Protein AF-0000000077171909 (afdb_homodimer)

Nearest PDB structures (foldseek):
  6xrw-assembly2_C  TM=8.374E-01  e=4.610E-06  Pseudomonas aeruginosa
  8c24-assembly1_B  TM=8.638E-01  e=3.969E-05  Mycobacterium tuberculosis H37Rv
  7ycu-assembly1_C-2  TM=8.849E-01  e=5.152E-05  Pseudoalteromonas rubra
  3kxe-assembly1_B  TM=8.940E-01  e=5.870E-05  Caulobacter vibrioides NA1000
  3bpq-assembly1_B  TM=6.513E-01  e=7.826E-03  Methanocaldococcus jannaschii DSM 2661

Organism: Gloeobacter violaceus (strain ATCC 29082 / PCC 7421) (NCBI:txid251221)

Sequence (182 aa):
MQVTWTSKSLEDLARLHAFLRPVNSQAAAAVVRNLTAGAKRLERFPQLGTALPEFAPRDVRRLIIVDYEMRYELKDDAVFILRLWHAREDRMQVTWTSKSLEDLARLHAFLRPVNSQAAAAVVRNLTAGAKRLERFPQLGTALPEFAPRDVRRLIIVDYEMRYELKDDAVFILRLWHAREDR

pLDDT: mean 95.35, std 7.28, range [44.03, 98.81]

Foldseek 3Di:
DAEAEDPAAVVQLVVQLVVCCVPDVVVSVVSNVQVVVVSVVCLVVVPQFAFDCVPPPWRWGWDDGPQKIWIWTDDPNYIYTDHMDGNVVVD/DAEAEDPAAVVQLVVQLVVCCVPDVVVSVVSNVQVVVVSVVCLVVVPQFAFDCVPPPWRWGWDDGPQKIWIWTDDPNYIYTDHMDGNVVVD

InterPro domains:
  IPR007712 Toxin-antitoxin system, RelE/ParE toxin family [PF05016] (3-90)
  IPR035093 Toxin-antitoxin system, RelE/ParE toxin domain superfamily [G3DSA:3.30.2310.20] (1-91)
  IPR051803 Type II TA system RelE-like toxin [PTHR33755] (1-90)

Radius of gyration: 16.41 Å; Cα contacts (8 Å, |Δi|>4): 340; chains: 2; bounding box: 39×43×32 Å

Secondary structure (DSSP, 8-state):
-EEEE-HHHHHHHHHHHHHHTTT-HHHHHHHHHHHHHHHHHHHH-TT-SEE-GGGTTSEEEEEEETTEEEEEEEETTEEEEEEEEETTTT-/-EEEE-HHHHHHHHHHHHHHTTT-HHHHHHHHHHHHHHHHHHHH-TT-SEE-GGGTTSEEEEEEETTEEEEEEEETTEEEEEEEEETTTT-

Solvent-accessible surface area (backbone atoms only — not comparable to full-atom values): 9570 Å² total; per-residue (Å²): 81,54,56,38,78,35,66,59,20,51,45,30,50,18,50,57,26,38,67,34,35,86,82,34,55,67,59,18,53,48,50,49,48,53,54,47,51,54,52,55,48,34,31,80,41,73,74,75,35,50,75,42,75,90,46,58,91,49,52,31,26,41,35,80,54,94,66,27,38,37,35,31,33,60,52,96,80,26,38,34,38,52,39,49,45,51,59,72,67,88,102,81,53,56,38,77,36,65,59,20,51,46,29,51,19,49,57,25,38,68,35,35,86,82,35,55,68,59,17,52,46,50,48,47,52,53,46,51,54,53,56,48,33,31,78,40,71,75,73,36,48,76,41,72,90,47,59,92,48,52,31,27,42,36,80,55,93,64,26,39,36,34,30,32,60,52,96,80,25,37,35,38,51,39,50,46,52,57,72,68,86,99

Structure (mmCIF, N/CA/C/O backbone):
data_AF-0000000077171909-model_v1
#
loop_
_entity.id
_entity.type
_entity.pdbx_description
1 polymer 'Gsl1824 protein'
#
loop_
_atom_site.group_PDB
_atom_site.id
_atom_site.type_symbol
_atom_site.label_atom_id
_atom_site.label_alt_id
_atom_site.label_comp_id
_atom_site.label_asym_id
_atom_site.label_entity_id
_atom_site.label_seq_id
_atom_site.pdbx_PDB_ins_code
_atom_site.Cartn_x
_atom_site.Cartn_y
_atom_site.Cartn_z
_atom_site.occupancy
_atom_site.B_iso_or_equiv
_atom_site.auth_seq_id
_atom_site.auth_comp_id
_atom_site.auth_asym_id
_atom_site.auth_atom_id
_atom_site.pdbx_PDB_model_num
ATOM 1 N N . MET A 1 1 ? 14.617 8.109 -4.359 1 83.31 1 MET A N 1
ATOM 2 C CA . MET A 1 1 ? 14.477 7.707 -2.963 1 83.31 1 MET A CA 1
ATOM 3 C C . MET A 1 1 ? 13.445 6.594 -2.82 1 83.31 1 MET A C 1
ATOM 5 O O . MET A 1 1 ? 12.492 6.516 -3.604 1 83.31 1 MET A O 1
ATOM 9 N N . GLN A 1 2 ? 13.672 5.703 -1.865 1 88.12 2 GLN A N 1
ATOM 10 C CA . GLN A 1 2 ? 12.75 4.59 -1.643 1 88.12 2 GLN A CA 1
ATOM 11 C C . GLN A 1 2 ? 11.508 5.047 -0.887 1 88.12 2 GLN A C 1
ATOM 13 O O . GLN A 1 2 ? 11.602 5.828 0.065 1 88.12 2 GLN A O 1
ATOM 18 N N . VAL A 1 3 ? 10.422 4.609 -1.387 1 94.12 3 VAL A N 1
ATOM 19 C CA . VAL A 1 3 ? 9.172 4.914 -0.708 1 94.12 3 VAL A CA 1
ATOM 20 C C . VAL A 1 3 ? 8.664 3.672 0.022 1 94.12 3 VAL A C 1
ATOM 22 O O . VAL A 1 3 ? 8.562 2.594 -0.569 1 94.12 3 VAL A O 1
ATOM 25 N N . THR A 1 4 ? 8.469 3.881 1.312 1 94.12 4 THR A N 1
ATOM 26 C CA . THR A 1 4 ? 7.926 2.816 2.148 1 94.12 4 THR A CA 1
ATOM 27 C C . THR A 1 4 ? 6.539 3.191 2.668 1 94.12 4 THR A C 1
ATOM 29 O O . THR A 1 4 ? 6.34 4.297 3.176 1 94.12 4 THR A O 1
ATOM 32 N N . TR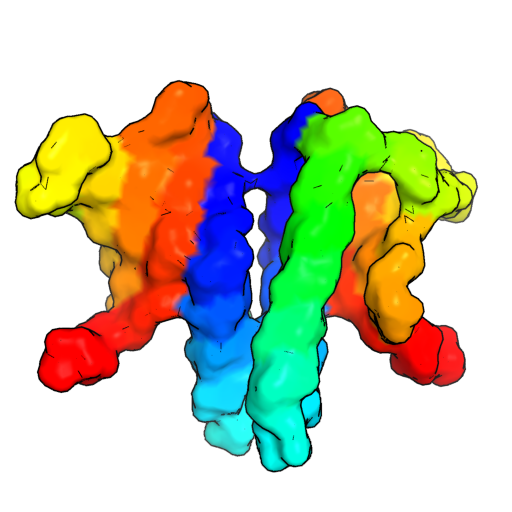P A 1 5 ? 5.594 2.262 2.43 1 96.62 5 TRP A N 1
ATOM 33 C CA . TRP A 1 5 ? 4.262 2.408 3.012 1 96.62 5 TRP A CA 1
ATOM 34 C C . TRP A 1 5 ? 4.203 1.773 4.398 1 96.62 5 TRP A C 1
ATOM 36 O O . TRP A 1 5 ? 4.555 0.604 4.566 1 96.62 5 TRP A O 1
ATOM 46 N N . THR A 1 6 ? 3.801 2.531 5.426 1 96.38 6 THR A N 1
ATOM 47 C CA . THR A 1 6 ? 3.604 1.949 6.746 1 96.38 6 THR A CA 1
ATOM 48 C C . THR A 1 6 ? 2.301 1.156 6.801 1 96.38 6 THR A C 1
ATOM 50 O O . THR A 1 6 ? 1.418 1.347 5.961 1 96.38 6 THR A O 1
ATOM 53 N N . SER A 1 7 ? 2.176 0.242 7.805 1 95.06 7 SER A N 1
ATOM 54 C CA . SER A 1 7 ? 0.948 -0.524 7.988 1 95.06 7 SER A CA 1
ATOM 55 C C . SER A 1 7 ? -0.258 0.395 8.156 1 95.06 7 SER A C 1
ATOM 57 O O . SER A 1 7 ? -1.325 0.135 7.598 1 95.06 7 SER A O 1
ATOM 59 N N . LYS A 1 8 ? -0.06 1.528 8.836 1 97.06 8 LYS A N 1
ATOM 60 C CA . LYS A 1 8 ? -1.151 2.467 9.086 1 97.06 8 LYS A CA 1
ATOM 61 C C . LYS A 1 8 ? -1.576 3.168 7.797 1 97.06 8 LYS A C 1
ATOM 63 O O . LYS A 1 8 ? -2.766 3.412 7.582 1 97.06 8 LYS A O 1
ATOM 68 N N . SER A 1 9 ? -0.609 3.486 6.965 1 98.31 9 SER A N 1
ATOM 69 C CA . SER A 1 9 ? -0.957 4.156 5.715 1 98.31 9 SER A CA 1
ATOM 70 C C . SER A 1 9 ? -1.688 3.213 4.766 1 98.31 9 SER A C 1
ATOM 72 O O . SER A 1 9 ? -2.566 3.639 4.012 1 98.31 9 SER A O 1
ATOM 74 N N . LEU A 1 10 ? -1.278 1.944 4.816 1 98.06 10 LEU A N 1
ATOM 75 C CA . LEU A 1 10 ? -1.961 0.967 3.977 1 98.06 10 LEU A CA 1
ATOM 76 C C . LEU A 1 10 ? -3.375 0.706 4.484 1 98.06 10 LEU A C 1
ATOM 78 O O . LEU A 1 10 ? -4.305 0.533 3.693 1 98.06 10 LEU A O 1
ATOM 82 N N . GLU A 1 11 ? -3.545 0.73 5.781 1 97.19 11 GLU A N 1
ATOM 83 C CA . GLU A 1 11 ? -4.887 0.65 6.348 1 97.19 11 GLU A CA 1
ATOM 84 C C . GLU A 1 11 ? -5.727 1.86 5.953 1 97.19 11 GLU A C 1
ATOM 86 O O . GLU A 1 11 ? -6.906 1.723 5.625 1 97.19 11 GLU A O 1
ATOM 91 N N . ASP A 1 12 ? -5.121 2.992 6 1 97.88 12 ASP A N 1
ATOM 92 C CA . ASP A 1 12 ? -5.816 4.211 5.598 1 97.88 12 ASP A CA 1
ATOM 93 C C . ASP A 1 12 ? -6.242 4.141 4.133 1 97.88 12 ASP A C 1
ATOM 95 O O . ASP A 1 12 ? -7.371 4.504 3.789 1 97.88 12 ASP A O 1
ATOM 99 N N . LEU A 1 13 ? -5.316 3.742 3.271 1 98.19 13 LEU A N 1
ATOM 100 C CA . LEU A 1 13 ? -5.602 3.617 1.846 1 98.19 13 LEU A CA 1
ATOM 101 C C . LEU A 1 13 ? -6.793 2.691 1.61 1 98.19 13 LEU A C 1
ATOM 103 O O . LEU A 1 13 ? -7.699 3.023 0.845 1 98.19 13 LEU A O 1
ATOM 107 N N . ALA A 1 14 ? -6.758 1.581 2.293 1 97.69 14 ALA A N 1
ATOM 108 C CA . ALA A 1 14 ? -7.836 0.604 2.17 1 97.69 14 ALA A CA 1
ATOM 109 C C . ALA A 1 14 ? -9.164 1.187 2.652 1 97.69 14 ALA A C 1
ATOM 111 O O . ALA A 1 14 ? -10.203 0.979 2.025 1 97.69 14 ALA A O 1
ATOM 112 N N . ARG A 1 15 ? -9.117 1.871 3.74 1 95.94 15 ARG A N 1
ATOM 113 C CA . ARG A 1 15 ? -10.312 2.482 4.305 1 95.94 15 ARG A CA 1
ATOM 114 C C . ARG A 1 15 ? -10.898 3.523 3.354 1 95.94 15 ARG A C 1
ATOM 116 O O . ARG A 1 15 ? -12.109 3.586 3.166 1 95.94 15 ARG A O 1
ATOM 123 N N . LEU A 1 16 ? -10.086 4.363 2.809 1 96.69 16 LEU A N 1
ATOM 124 C CA . LEU A 1 16 ? -10.539 5.395 1.878 1 96.69 16 LEU A CA 1
ATOM 125 C C . LEU A 1 16 ? -11.203 4.77 0.657 1 96.69 16 LEU A C 1
ATOM 127 O O . LEU A 1 16 ? -12.258 5.227 0.217 1 96.69 16 LEU A O 1
ATOM 131 N N . HIS A 1 17 ? -10.594 3.754 0.122 1 97.31 17 HIS A N 1
ATOM 132 C CA . HIS A 1 17 ? -11.18 3.004 -0.984 1 97.31 17 HIS A CA 1
ATOM 133 C C . HIS A 1 17 ? -12.531 2.414 -0.597 1 97.31 17 HIS A C 1
ATOM 135 O O . HIS A 1 17 ? -13.508 2.564 -1.329 1 97.31 17 HIS A O 1
ATOM 141 N N . ALA A 1 18 ? -12.625 1.766 0.569 1 95.56 18 ALA A N 1
ATOM 142 C CA . ALA A 1 18 ? -13.82 1.062 1.024 1 95.56 18 ALA A CA 1
ATOM 143 C C . ALA A 1 18 ? -14.984 2.029 1.212 1 95.56 18 ALA A C 1
ATOM 145 O O . ALA A 1 18 ? -16.141 1.664 0.995 1 95.56 18 ALA A O 1
ATOM 146 N N . PHE A 1 19 ? -14.688 3.188 1.647 1 93.88 19 PHE A N 1
ATOM 147 C CA . PHE A 1 19 ? -15.711 4.199 1.872 1 93.88 19 PHE A CA 1
ATOM 148 C C . PHE A 1 19 ? -16.391 4.578 0.563 1 93.88 19 PHE A C 1
ATOM 150 O O . PHE A 1 19 ? -17.609 4.723 0.512 1 93.88 19 PHE A O 1
ATOM 157 N N . LEU A 1 20 ? -15.617 4.676 -0.481 1 94.44 20 LEU A N 1
ATOM 158 C CA . LEU A 1 20 ? -16.109 5.195 -1.753 1 94.44 20 LEU A CA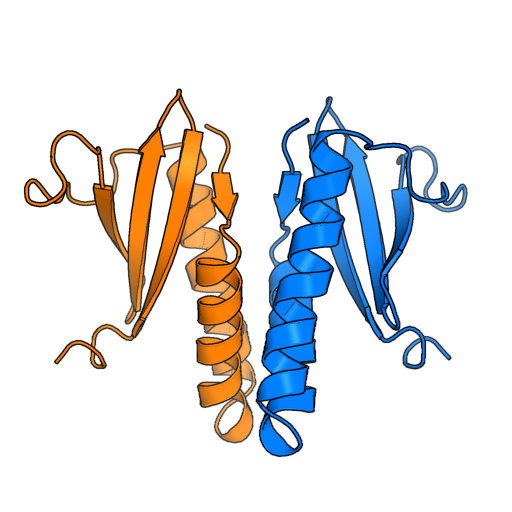 1
ATOM 159 C C . LEU A 1 20 ? -16.688 4.07 -2.609 1 94.44 20 LEU A C 1
ATOM 161 O O . LEU A 1 20 ? -17.594 4.301 -3.406 1 94.44 20 LEU A O 1
ATOM 165 N N . ARG A 1 21 ? -16.25 2.908 -2.443 1 94.12 21 ARG A N 1
ATOM 166 C CA . ARG A 1 21 ? -16.516 1.784 -3.338 1 94.12 21 ARG A CA 1
ATOM 167 C C . ARG A 1 21 ? -18.016 1.509 -3.443 1 94.12 21 ARG A C 1
ATOM 169 O O . ARG A 1 21 ? -18.547 1.35 -4.543 1 94.12 21 ARG A O 1
ATOM 176 N N . PRO A 1 22 ? -18.766 1.525 -2.277 1 91.62 22 PRO A N 1
ATOM 177 C CA . PRO A 1 22 ? -20.188 1.197 -2.359 1 91.62 22 PRO A CA 1
ATOM 178 C C . PRO A 1 22 ? -20.984 2.219 -3.168 1 91.62 22 PRO A C 1
ATOM 180 O O . PRO A 1 22 ? -22.047 1.894 -3.711 1 91.62 22 PRO A O 1
ATOM 183 N N . VAL A 1 23 ? -20.484 3.424 -3.354 1 93.5 23 VAL A N 1
ATOM 184 C CA . VAL A 1 23 ? -21.219 4.5 -4.008 1 93.5 23 VAL A CA 1
ATOM 185 C C . VAL A 1 23 ? -20.703 4.699 -5.43 1 93.5 23 VAL A C 1
ATOM 187 O O . VAL A 1 23 ? -21.469 4.973 -6.352 1 93.5 23 VAL A O 1
ATOM 190 N N . ASN A 1 24 ? -19.344 4.477 -5.625 1 96.31 24 ASN A N 1
ATOM 191 C CA . ASN A 1 24 ? -18.688 4.727 -6.902 1 96.31 24 ASN A CA 1
ATOM 192 C C . ASN A 1 24 ? -17.391 3.947 -7.027 1 96.31 24 ASN A C 1
ATOM 194 O O . ASN A 1 24 ? -16.328 4.426 -6.613 1 96.31 24 ASN A O 1
ATOM 198 N N . SER A 1 25 ? -17.453 2.84 -7.723 1 94.75 25 SER A N 1
ATOM 199 C CA . SER A 1 25 ? -16.297 1.941 -7.824 1 94.75 25 SER A CA 1
ATOM 200 C C . SER A 1 25 ? -15.172 2.578 -8.625 1 94.75 25 SER A C 1
ATOM 202 O O . SER A 1 25 ? -13.992 2.363 -8.32 1 94.75 25 SER A O 1
ATOM 204 N N . GLN A 1 26 ? -15.523 3.361 -9.609 1 96.38 26 GLN A N 1
ATOM 205 C CA . GLN A 1 26 ? -14.516 4.031 -10.422 1 96.38 26 GLN A CA 1
ATOM 206 C C . GLN A 1 26 ? -13.766 5.078 -9.609 1 96.38 26 GLN A C 1
ATOM 208 O O . GLN A 1 26 ? -12.539 5.199 -9.727 1 96.38 26 GLN A O 1
ATOM 213 N N . ALA A 1 27 ? -14.516 5.812 -8.836 1 95.94 27 ALA A N 1
ATOM 214 C CA . ALA A 1 27 ? -13.906 6.816 -7.973 1 95.94 27 ALA A CA 1
ATOM 215 C C . ALA A 1 27 ? -13.008 6.164 -6.922 1 95.94 27 ALA A C 1
ATOM 217 O O . ALA A 1 27 ? -11.953 6.699 -6.586 1 95.94 27 ALA A O 1
ATOM 218 N N . ALA A 1 28 ? -13.453 4.996 -6.445 1 96.62 28 ALA A N 1
ATOM 219 C CA . ALA A 1 28 ? -12.664 4.258 -5.461 1 96.62 28 ALA A CA 1
ATOM 220 C C . ALA A 1 28 ? -11.32 3.822 -6.047 1 96.62 28 ALA A C 1
ATOM 222 O O . ALA A 1 28 ? -10.281 3.971 -5.406 1 96.62 28 ALA A O 1
ATOM 223 N N . ALA A 1 29 ? -11.344 3.33 -7.246 1 96.19 29 ALA A N 1
ATOM 224 C CA . ALA A 1 29 ? -10.117 2.939 -7.93 1 96.19 29 ALA A CA 1
ATOM 225 C C . ALA A 1 29 ? -9.219 4.148 -8.188 1 96.19 29 ALA A C 1
ATOM 227 O O . ALA A 1 29 ? -8 4.07 -8.039 1 96.19 29 ALA A O 1
ATOM 228 N N . ALA A 1 30 ? -9.805 5.262 -8.523 1 96.94 30 ALA A N 1
ATOM 229 C CA . ALA A 1 30 ? -9.062 6.484 -8.82 1 96.94 30 ALA A CA 1
ATOM 230 C C . ALA A 1 30 ? -8.344 7.004 -7.578 1 96.94 30 ALA A C 1
ATOM 232 O O . ALA A 1 30 ? -7.242 7.555 -7.676 1 96.94 30 ALA A O 1
ATOM 233 N N . VAL A 1 31 ? -8.93 6.824 -6.438 1 96.94 31 VAL A N 1
ATOM 234 C CA . VAL A 1 31 ? -8.297 7.266 -5.195 1 96.94 31 VAL A CA 1
ATOM 235 C C . VAL A 1 31 ? -6.988 6.516 -4.98 1 96.94 31 VAL A C 1
ATOM 237 O O . VAL A 1 31 ? -5.957 7.125 -4.691 1 96.94 31 VAL A O 1
ATOM 240 N N . VAL A 1 32 ? -7.012 5.215 -5.152 1 97.94 32 VAL A N 1
ATOM 241 C CA . VAL A 1 32 ? -5.805 4.414 -4.977 1 97.94 32 VAL A CA 1
ATOM 242 C C . VAL A 1 32 ? -4.75 4.84 -5.996 1 97.94 32 VAL A C 1
ATOM 244 O O . VAL A 1 32 ? -3.588 5.051 -5.641 1 97.94 32 VAL A O 1
ATOM 247 N N . ARG A 1 33 ? -5.152 5.023 -7.172 1 97.44 33 ARG A N 1
ATOM 248 C CA . ARG A 1 33 ? -4.23 5.406 -8.234 1 97.44 33 ARG A CA 1
ATOM 249 C C . ARG A 1 33 ? -3.619 6.777 -7.961 1 97.44 33 ARG A C 1
ATOM 251 O O . ARG A 1 33 ? -2.412 6.969 -8.133 1 97.44 33 ARG A O 1
ATOM 258 N N . ASN A 1 34 ? -4.434 7.727 -7.602 1 97.75 34 ASN A N 1
ATOM 259 C CA . ASN A 1 34 ? -3.967 9.078 -7.332 1 97.75 34 ASN A CA 1
ATOM 260 C C . ASN A 1 34 ? -2.994 9.117 -6.16 1 97.75 34 ASN A C 1
ATOM 262 O O . ASN A 1 34 ? -1.935 9.742 -6.242 1 97.75 34 ASN A O 1
ATOM 266 N N . LEU A 1 35 ? -3.373 8.453 -5.113 1 98.06 35 LEU A N 1
ATOM 267 C CA . LEU A 1 35 ? -2.531 8.453 -3.92 1 98.06 35 LEU A CA 1
ATOM 268 C C . LEU A 1 35 ? -1.22 7.719 -4.184 1 98.06 35 LEU A C 1
ATOM 270 O O . LEU A 1 35 ? -0.16 8.156 -3.723 1 98.06 35 LEU A O 1
ATOM 274 N N . THR A 1 36 ? -1.282 6.633 -4.93 1 97.56 36 THR A N 1
ATOM 275 C CA . THR A 1 36 ? -0.078 5.883 -5.277 1 97.56 36 THR A CA 1
ATOM 276 C C . THR A 1 36 ? 0.815 6.699 -6.207 1 97.56 36 THR A C 1
ATOM 278 O O . THR A 1 36 ? 2.041 6.672 -6.082 1 97.56 36 THR A O 1
ATOM 281 N N . ALA A 1 37 ? 0.241 7.43 -7.145 1 97.19 37 ALA A N 1
ATOM 282 C CA . ALA A 1 37 ? 1.005 8.312 -8.016 1 97.19 37 ALA A CA 1
ATOM 283 C C . ALA A 1 37 ? 1.673 9.43 -7.219 1 97.19 37 ALA A C 1
ATOM 285 O O . ALA A 1 37 ? 2.811 9.812 -7.504 1 97.19 37 ALA A O 1
ATOM 286 N N . GLY A 1 38 ? 0.949 9.977 -6.328 1 97.75 38 GLY A N 1
ATOM 287 C CA . GLY A 1 38 ? 1.526 10.984 -5.453 1 97.75 38 GLY A CA 1
ATOM 288 C C . GLY A 1 38 ? 2.734 10.484 -4.684 1 97.75 38 GLY A C 1
ATOM 289 O O . GLY A 1 38 ? 3.76 11.172 -4.617 1 97.75 38 GLY A O 1
ATOM 290 N N . ALA A 1 39 ? 2.615 9.273 -4.117 1 97.44 39 ALA A N 1
ATOM 291 C CA . ALA A 1 39 ? 3.734 8.656 -3.408 1 97.44 39 ALA A CA 1
ATOM 292 C C . ALA A 1 39 ? 4.922 8.43 -4.34 1 97.44 39 ALA A C 1
ATOM 294 O O . ALA A 1 39 ? 6.07 8.633 -3.951 1 97.44 39 ALA A O 1
ATOM 295 N N . LYS A 1 40 ? 4.633 7.996 -5.535 1 95.31 40 LYS A N 1
ATOM 296 C CA . LYS A 1 40 ? 5.684 7.754 -6.52 1 95.31 40 LYS A CA 1
ATOM 297 C C . LYS A 1 40 ? 6.445 9.039 -6.844 1 95.31 40 LYS A C 1
ATOM 299 O O . LYS A 1 40 ? 7.656 9.008 -7.059 1 95.31 40 LYS A O 1
ATOM 304 N N . ARG A 1 41 ? 5.781 10.148 -6.883 1 96.94 41 ARG A N 1
ATOM 305 C CA . ARG A 1 41 ? 6.43 11.43 -7.145 1 96.94 41 ARG A CA 1
ATOM 306 C C . ARG A 1 41 ? 7.445 11.758 -6.062 1 96.94 41 ARG A C 1
ATOM 308 O O . ARG A 1 41 ? 8.445 12.43 -6.324 1 96.94 41 ARG A O 1
ATOM 315 N N . LEU A 1 42 ? 7.238 11.25 -4.918 1 97.44 42 LEU A N 1
ATOM 316 C CA . LEU A 1 42 ? 8.117 11.555 -3.793 1 97.44 42 LEU A CA 1
ATOM 317 C C . LEU A 1 42 ? 9.445 10.828 -3.93 1 97.44 42 LEU A C 1
ATOM 319 O O . LEU A 1 42 ? 10.43 11.195 -3.279 1 97.44 42 LEU A O 1
ATOM 323 N N . GLU A 1 43 ? 9.422 9.75 -4.719 1 93.94 43 GLU A N 1
ATOM 324 C CA . GLU A 1 43 ? 10.68 9.07 -4.992 1 93.94 43 GLU A CA 1
ATOM 325 C C . GLU A 1 43 ? 11.695 10.016 -5.633 1 93.94 43 GLU A C 1
ATOM 327 O O . GLU A 1 43 ? 12.891 9.93 -5.355 1 93.94 43 GLU A O 1
ATOM 332 N N . ARG A 1 44 ? 11.18 10.906 -6.414 1 94.94 44 ARG A N 1
ATOM 333 C CA . ARG A 1 44 ? 12.039 11.82 -7.156 1 94.94 44 ARG A CA 1
ATOM 334 C C . ARG A 1 44 ? 12.078 13.188 -6.492 1 94.94 44 ARG A C 1
ATOM 336 O O . ARG A 1 44 ? 13.109 13.867 -6.523 1 94.94 44 ARG A O 1
ATOM 343 N N . PHE A 1 45 ? 11.008 13.57 -5.879 1 97.38 45 PHE A N 1
ATOM 344 C CA . PHE A 1 45 ? 10.883 14.891 -5.273 1 97.38 45 PHE A CA 1
ATOM 345 C C . PHE A 1 45 ? 10.422 14.781 -3.826 1 97.38 45 PHE A C 1
ATOM 347 O O . PHE A 1 45 ? 9.336 15.242 -3.477 1 97.38 45 PHE A O 1
ATOM 354 N N . PRO A 1 46 ? 11.289 14.32 -2.939 1 97.56 46 PRO A N 1
ATOM 355 C CA . PRO A 1 46 ? 10.898 14.062 -1.553 1 97.56 46 PRO A CA 1
ATOM 356 C C . PRO A 1 46 ? 10.523 15.336 -0.798 1 97.56 46 PRO A C 1
ATOM 358 O O . PRO A 1 46 ? 9.844 15.273 0.228 1 97.56 46 PRO A O 1
ATOM 361 N N . GLN A 1 47 ? 10.914 16.547 -1.315 1 97.31 47 GLN A N 1
ATOM 362 C CA . GLN A 1 47 ? 10.68 17.812 -0.619 1 97.31 47 GLN A CA 1
ATOM 363 C C . GLN A 1 47 ? 9.438 18.516 -1.165 1 97.31 47 GLN A C 1
ATOM 365 O O . GLN A 1 47 ? 9.211 19.688 -0.867 1 97.31 47 GLN A O 1
ATOM 370 N N . LEU A 1 48 ? 8.648 17.781 -1.939 1 98 48 LEU A N 1
ATOM 371 C CA . LEU A 1 48 ? 7.473 18.359 -2.58 1 98 48 LEU A CA 1
ATOM 372 C C . LEU A 1 48 ? 6.461 18.828 -1.539 1 98 48 LEU A C 1
ATOM 374 O O . LEU A 1 48 ? 5.762 19.828 -1.75 1 98 48 LEU A O 1
ATOM 378 N N . GLY A 1 49 ? 6.316 18.047 -0.477 1 98.56 49 GLY A N 1
ATOM 379 C CA . GLY A 1 49 ? 5.34 18.375 0.548 1 98.56 49 GLY A CA 1
ATOM 380 C C . GLY A 1 49 ? 5.793 19.484 1.475 1 98.56 49 GLY A C 1
ATOM 381 O O . GLY A 1 49 ? 6.98 19.828 1.51 1 98.56 49 GLY A O 1
ATOM 382 N N . THR A 1 50 ? 4.844 20 2.193 1 98.44 50 THR A N 1
ATOM 383 C CA . THR A 1 50 ? 5.109 21.062 3.16 1 98.44 50 THR A CA 1
ATOM 384 C C . THR A 1 50 ? 5.594 20.469 4.484 1 98.44 50 THR A C 1
ATOM 386 O O . THR A 1 50 ? 4.934 19.609 5.07 1 98.44 50 THR A O 1
ATOM 389 N N . ALA A 1 51 ? 6.711 20.938 4.953 1 98.56 51 ALA A N 1
ATOM 390 C CA . ALA A 1 51 ? 7.242 20.5 6.238 1 98.56 51 ALA A CA 1
ATOM 391 C C . ALA A 1 51 ? 6.344 20.953 7.387 1 98.56 51 ALA A C 1
ATOM 393 O O . ALA A 1 51 ? 5.812 22.062 7.371 1 98.56 51 ALA A O 1
ATOM 394 N N . LEU A 1 52 ? 6.188 20.031 8.344 1 98.56 52 LEU A N 1
ATOM 395 C CA . LEU A 1 52 ? 5.414 20.312 9.547 1 98.56 52 LEU A CA 1
ATOM 396 C C . LEU A 1 52 ? 6.324 20.438 10.766 1 98.56 52 LEU A C 1
ATOM 398 O O . LEU A 1 52 ? 6.652 19.422 11.398 1 98.56 52 LEU A O 1
ATOM 402 N N . PRO A 1 53 ? 6.68 21.594 11.227 1 98 53 PRO A N 1
ATOM 403 C CA . PRO A 1 53 ? 7.676 21.812 12.273 1 98 53 PRO A CA 1
ATOM 404 C C . PRO A 1 53 ? 7.25 21.25 13.625 1 98 53 PRO A C 1
ATOM 406 O O . PRO A 1 53 ? 8.094 21 14.492 1 98 53 PRO A O 1
ATOM 409 N N . GLU A 1 54 ? 6 21 13.836 1 98.06 54 GLU A N 1
ATOM 410 C CA . GLU A 1 54 ? 5.492 20.5 15.109 1 98.06 54 GLU A CA 1
ATOM 411 C C . GLU A 1 54 ? 6.012 19.078 15.391 1 98.06 54 GLU A C 1
ATOM 413 O O . GLU A 1 54 ? 5.934 18.609 16.516 1 98.06 54 GLU A O 1
ATOM 418 N N . PHE A 1 55 ? 6.57 18.469 14.398 1 98.25 55 PHE A N 1
ATOM 419 C CA . PHE A 1 55 ? 7.055 17.109 14.578 1 98.25 55 PHE A CA 1
ATOM 420 C C . PHE A 1 55 ? 8.57 17.078 14.727 1 98.25 55 PHE A C 1
ATOM 422 O O . PHE A 1 55 ? 9.172 16.016 14.859 1 98.25 55 PHE A O 1
ATOM 429 N N . ALA A 1 56 ? 9.109 18.297 14.82 1 97.5 56 ALA A N 1
ATOM 430 C CA . ALA A 1 56 ? 10.555 18.344 15.023 1 97.5 56 ALA A CA 1
ATOM 431 C C . ALA A 1 56 ? 10.961 17.531 16.25 1 97.5 56 ALA A C 1
ATOM 433 O O . ALA A 1 56 ? 10.258 17.531 17.266 1 97.5 56 ALA A O 1
ATOM 434 N N . PRO A 1 57 ? 12.086 16.719 16.125 1 97.56 57 PRO A N 1
ATOM 435 C CA . PRO A 1 57 ? 13.117 16.797 15.094 1 97.56 57 PRO A CA 1
ATOM 436 C C . PRO A 1 57 ? 12.828 15.883 13.898 1 97.56 57 PRO A C 1
ATOM 438 O O . PRO A 1 57 ? 13.641 15.797 12.969 1 97.56 57 PRO A O 1
ATOM 441 N N . ARG A 1 58 ? 11.688 15.242 13.914 1 98.19 58 ARG A N 1
ATOM 442 C CA . ARG A 1 58 ? 11.297 14.453 12.75 1 98.19 58 ARG A CA 1
ATOM 443 C C . ARG A 1 58 ? 10.953 15.359 11.57 1 98.19 58 ARG A C 1
ATOM 445 O O . ARG A 1 58 ? 10.328 16.406 11.75 1 98.19 58 ARG A O 1
ATOM 452 N N . ASP A 1 59 ? 11.43 14.961 10.344 1 98.44 59 ASP A N 1
ATOM 453 C CA . ASP A 1 59 ? 11.039 15.688 9.141 1 98.44 59 ASP A CA 1
ATOM 454 C C . ASP A 1 59 ? 9.734 15.133 8.57 1 98.44 59 ASP A C 1
ATOM 456 O O . ASP A 1 59 ? 9.75 14.391 7.582 1 98.44 59 ASP A O 1
ATOM 460 N N . VAL A 1 60 ? 8.656 15.523 9.219 1 98.81 60 VAL A N 1
ATOM 461 C CA . VAL A 1 60 ? 7.32 15.141 8.773 1 98.81 60 VAL A CA 1
ATOM 462 C C . VAL A 1 60 ? 6.742 16.234 7.871 1 98.81 60 VAL A C 1
ATOM 464 O O . VAL A 1 60 ? 6.879 17.422 8.156 1 98.81 60 VAL A O 1
ATOM 467 N N . ARG A 1 61 ? 6.105 15.734 6.742 1 98.81 61 ARG A N 1
ATOM 468 C CA . ARG A 1 61 ? 5.621 16.656 5.719 1 98.81 61 ARG A CA 1
ATOM 469 C C . ARG A 1 61 ? 4.215 16.281 5.27 1 98.81 61 ARG A C 1
ATOM 471 O O . ARG A 1 61 ? 3.777 15.148 5.461 1 98.81 61 ARG A O 1
ATOM 478 N N . ARG A 1 62 ? 3.508 17.234 4.77 1 98.31 62 ARG A N 1
ATOM 479 C CA . ARG A 1 62 ? 2.174 17.016 4.223 1 98.31 62 ARG A CA 1
ATOM 480 C C . ARG A 1 62 ? 2.148 17.281 2.721 1 98.31 62 ARG A C 1
ATOM 482 O O . ARG A 1 62 ? 2.723 18.266 2.25 1 98.31 62 ARG A O 1
ATOM 489 N N . LEU A 1 63 ? 1.574 16.391 1.959 1 98.31 63 LEU A N 1
ATOM 490 C CA . LEU A 1 63 ? 1.318 16.531 0.529 1 98.31 63 LEU A CA 1
ATOM 491 C C . LEU A 1 63 ? -0.174 16.438 0.232 1 98.31 63 LEU A C 1
ATOM 493 O O . LEU A 1 63 ? -0.845 15.508 0.676 1 98.31 63 LEU A O 1
ATOM 497 N N . ILE A 1 64 ? -0.696 17.453 -0.455 1 97.81 64 ILE A N 1
ATOM 498 C CA . ILE A 1 64 ? -2.098 17.422 -0.861 1 97.81 64 ILE A CA 1
ATOM 499 C C . ILE A 1 64 ? -2.227 16.766 -2.23 1 97.81 64 ILE A C 1
ATOM 501 O O . ILE A 1 64 ? -1.534 17.141 -3.178 1 97.81 64 ILE A O 1
ATOM 505 N N . ILE A 1 65 ? -3.074 15.758 -2.334 1 97.44 65 ILE A N 1
ATOM 506 C CA . ILE A 1 65 ? -3.359 15.031 -3.566 1 97.44 65 ILE A CA 1
ATOM 507 C C . ILE A 1 65 ? -4.859 15.07 -3.85 1 97.44 65 ILE A C 1
ATOM 509 O O . ILE A 1 65 ? -5.625 14.281 -3.287 1 97.44 65 ILE A O 1
ATOM 513 N N . VAL A 1 66 ? -5.238 15.898 -4.781 1 95.5 66 VAL A N 1
ATOM 514 C CA . VAL A 1 66 ? -6.645 16.109 -5.094 1 95.5 66 VAL A CA 1
ATOM 515 C C . VAL A 1 66 ? -7.402 16.516 -3.828 1 95.5 66 VAL A C 1
ATOM 517 O O . VAL A 1 66 ? -7.215 17.609 -3.305 1 95.5 66 VAL A O 1
ATOM 520 N N . ASP A 1 67 ? -8.156 15.578 -3.232 1 95.56 67 ASP A N 1
ATOM 521 C CA . ASP A 1 67 ? -8.969 15.883 -2.057 1 95.56 67 ASP A CA 1
ATOM 522 C C . ASP A 1 67 ? -8.422 15.18 -0.816 1 95.56 67 ASP A C 1
ATOM 524 O O . ASP A 1 67 ? -9.102 15.078 0.204 1 95.56 67 ASP A O 1
ATOM 528 N N . TYR A 1 68 ? -7.176 14.805 -0.875 1 97.88 68 TYR A N 1
ATOM 529 C CA . TYR A 1 68 ? -6.625 14.008 0.219 1 97.88 68 TYR A CA 1
ATOM 530 C C . TYR A 1 68 ? -5.32 14.609 0.728 1 97.88 68 TYR A C 1
ATOM 532 O O . TYR A 1 68 ? -4.594 15.258 -0.029 1 97.88 68 TYR A O 1
ATOM 540 N N . GLU A 1 69 ? -5.062 14.352 1.98 1 97.94 69 GLU A N 1
ATOM 541 C CA . GLU A 1 69 ? -3.775 14.695 2.58 1 97.94 69 GLU A CA 1
ATOM 542 C C . GLU A 1 69 ? -2.939 13.445 2.846 1 97.94 69 GLU A C 1
ATOM 544 O O . GLU A 1 69 ? -3.439 12.461 3.395 1 97.94 69 GLU A O 1
ATOM 549 N N . MET A 1 70 ? -1.768 13.43 2.363 1 98.75 70 MET A N 1
ATOM 550 C CA . MET A 1 70 ? -0.759 12.422 2.668 1 98.75 70 MET A CA 1
ATOM 551 C C . MET A 1 70 ? 0.287 12.969 3.633 1 98.75 70 MET A C 1
ATOM 553 O O . MET A 1 70 ? 0.922 13.992 3.354 1 98.75 70 MET A O 1
ATOM 557 N N . ARG A 1 71 ? 0.418 12.344 4.77 1 98.69 71 ARG A N 1
ATOM 558 C CA . ARG A 1 71 ? 1.489 12.633 5.719 1 98.69 71 ARG A CA 1
ATOM 559 C C . ARG A 1 71 ? 2.652 11.656 5.543 1 98.69 71 ARG A C 1
ATOM 561 O O . ARG A 1 71 ? 2.451 10.445 5.504 1 98.69 71 ARG A O 1
ATOM 568 N N . TYR A 1 72 ? 3.855 12.195 5.4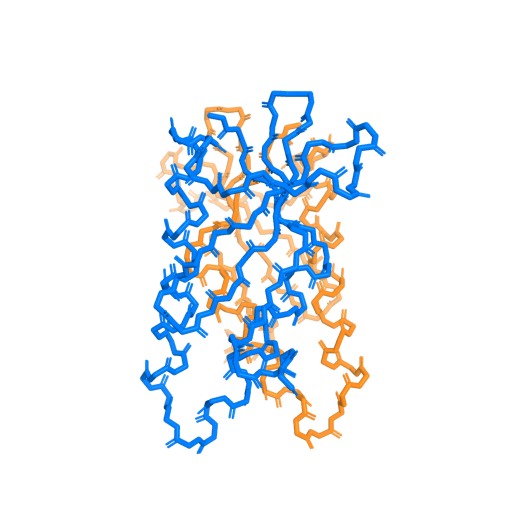26 1 98.75 72 TYR A N 1
ATOM 569 C CA . TYR A 1 72 ? 5.012 11.328 5.258 1 98.75 72 TYR A CA 1
ATOM 570 C C . TYR A 1 72 ? 6.227 11.883 5.984 1 98.75 72 TYR A C 1
ATOM 572 O O . TYR A 1 72 ? 6.25 13.062 6.355 1 98.75 72 TYR A O 1
ATOM 580 N N . GLU A 1 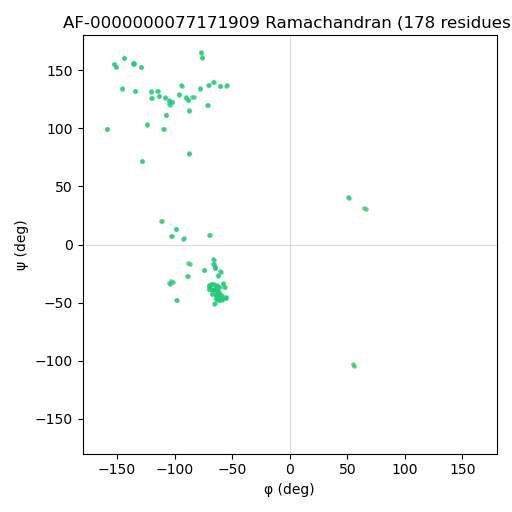73 ? 7.203 11.023 6.25 1 98.81 73 GLU A N 1
ATOM 581 C CA . GLU A 1 73 ? 8.438 11.383 6.949 1 98.81 73 GLU A CA 1
ATOM 582 C C . GLU A 1 73 ? 9.656 11.102 6.082 1 98.81 73 GLU A C 1
ATOM 584 O O . GLU A 1 73 ? 9.727 10.07 5.414 1 98.81 73 GLU A O 1
ATOM 589 N N . LEU A 1 74 ? 10.531 12.102 6.012 1 98.25 74 LEU A N 1
ATOM 590 C CA . LEU A 1 74 ? 11.859 11.852 5.461 1 98.25 74 LEU A CA 1
ATOM 591 C C . LEU A 1 74 ? 12.82 11.383 6.543 1 98.25 74 LEU A C 1
ATOM 593 O O . LEU A 1 74 ? 13.031 12.07 7.543 1 98.25 74 LEU A O 1
ATOM 597 N N . LYS A 1 75 ? 13.266 10.117 6.363 1 96.38 75 LYS A N 1
ATOM 598 C CA . LYS A 1 75 ? 14.195 9.539 7.328 1 96.38 75 LYS A CA 1
ATOM 599 C C . LYS A 1 75 ? 15.18 8.594 6.648 1 96.38 75 LYS A C 1
ATOM 601 O O . LYS A 1 75 ? 14.789 7.742 5.848 1 96.38 75 LYS A O 1
ATOM 606 N N . ASP A 1 76 ? 16.531 8.734 7.012 1 92 76 ASP A N 1
ATOM 607 C CA . ASP A 1 76 ? 17.578 7.824 6.531 1 92 76 ASP A CA 1
ATOM 608 C C . ASP A 1 76 ? 17.516 7.684 5.012 1 92 76 ASP A C 1
ATOM 610 O O . ASP A 1 76 ? 17.547 6.57 4.484 1 92 76 ASP A O 1
ATOM 614 N N . ASP A 1 77 ? 17.281 8.758 4.258 1 89.88 77 ASP A N 1
ATOM 615 C CA . ASP A 1 77 ? 17.25 8.828 2.801 1 89.88 77 ASP A CA 1
ATOM 616 C C . ASP A 1 77 ? 16.109 7.996 2.234 1 89.88 77 ASP A C 1
ATOM 618 O O . ASP A 1 77 ? 16.266 7.305 1.227 1 89.88 77 ASP A O 1
ATOM 622 N N . ALA A 1 78 ? 15.078 7.918 2.963 1 94.38 78 ALA A N 1
ATOM 623 C CA . ALA A 1 78 ? 13.867 7.223 2.527 1 94.38 78 ALA A CA 1
ATOM 624 C C . ALA A 1 78 ? 12.617 8.031 2.873 1 94.38 78 ALA A C 1
ATOM 626 O O . ALA A 1 78 ? 12.672 8.938 3.705 1 94.38 78 ALA A O 1
ATOM 627 N N . VAL A 1 79 ? 11.578 7.758 2.096 1 97.5 79 VAL A N 1
ATOM 628 C CA . VAL A 1 79 ? 10.266 8.344 2.344 1 97.5 79 VAL A CA 1
ATOM 629 C C . VAL A 1 79 ? 9.359 7.309 3.016 1 97.5 79 VAL A C 1
ATOM 631 O O . VAL A 1 79 ? 9.188 6.203 2.504 1 97.5 79 VAL A O 1
ATOM 634 N N . PHE A 1 80 ? 8.828 7.652 4.207 1 97.81 80 PHE A N 1
ATOM 635 C CA . PHE A 1 80 ? 7.84 6.82 4.883 1 97.81 80 PHE A CA 1
ATOM 636 C C . PHE A 1 80 ? 6.457 7.457 4.812 1 97.81 80 PHE A C 1
ATOM 638 O O . PHE A 1 80 ? 6.234 8.539 5.359 1 97.81 80 PHE A O 1
ATOM 645 N N . ILE A 1 81 ? 5.555 6.785 4.023 1 98.5 81 ILE A N 1
ATOM 646 C CA . ILE A 1 81 ? 4.164 7.23 4.055 1 98.5 81 ILE A CA 1
ATOM 647 C C . ILE A 1 81 ? 3.531 6.848 5.395 1 98.5 81 ILE A C 1
ATOM 649 O O . ILE A 1 81 ? 3.484 5.668 5.75 1 98.5 81 ILE A O 1
ATOM 653 N N . LEU A 1 82 ? 3.072 7.852 6.137 1 98.62 82 LEU A N 1
ATOM 654 C CA . LEU A 1 82 ? 2.662 7.629 7.52 1 98.62 82 LEU A CA 1
ATOM 655 C C . LEU A 1 82 ? 1.149 7.469 7.617 1 98.62 82 LEU A C 1
ATOM 657 O O . LEU A 1 82 ? 0.661 6.555 8.289 1 98.62 82 LEU A O 1
ATOM 661 N N . ARG A 1 83 ? 0.418 8.383 6.98 1 98.44 83 ARG A N 1
ATOM 662 C CA . ARG A 1 83 ? -1.038 8.422 7.078 1 98.44 83 ARG A CA 1
ATOM 663 C C . ARG A 1 83 ? -1.655 9.047 5.828 1 98.44 83 ARG A C 1
ATOM 665 O O . ARG A 1 83 ? -1.002 9.82 5.129 1 98.44 83 ARG A O 1
ATOM 672 N N . LEU A 1 84 ? -2.889 8.672 5.59 1 98.38 84 LEU A N 1
ATOM 673 C CA . LEU A 1 84 ? -3.725 9.219 4.523 1 98.38 84 LEU A CA 1
ATOM 674 C C . LEU A 1 84 ? -5.121 9.539 5.043 1 98.38 84 LEU A C 1
ATOM 676 O O . LEU A 1 84 ? -5.703 8.758 5.801 1 98.38 84 LEU A O 1
ATOM 680 N N . TRP A 1 85 ? -5.652 10.719 4.754 1 97.06 85 TRP A N 1
ATOM 681 C CA . TRP A 1 85 ? -7.055 11 5.059 1 97.06 85 TRP A CA 1
ATOM 682 C C . TRP A 1 85 ? -7.633 12.008 4.074 1 97.06 8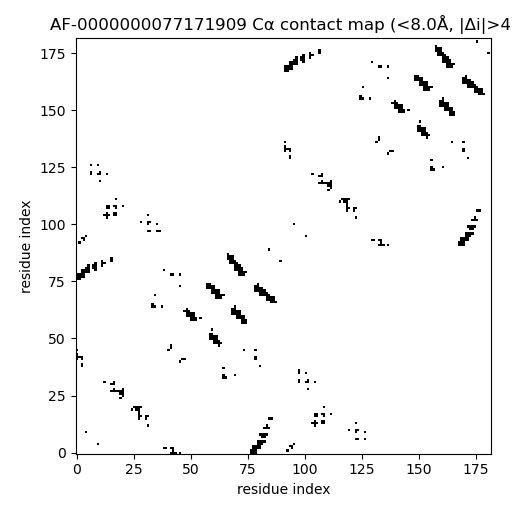5 TRP A C 1
ATOM 684 O O . TRP A 1 85 ? -6.891 12.711 3.383 1 97.06 85 TRP A O 1
ATOM 694 N N . HIS A 1 86 ? -8.938 11.922 3.881 1 96.19 86 HIS A N 1
ATOM 695 C CA . HIS A 1 86 ? -9.641 12.945 3.113 1 96.19 86 HIS A CA 1
ATOM 696 C C . HIS A 1 86 ? -9.5 14.312 3.768 1 96.19 86 HIS A C 1
ATOM 698 O O . HIS A 1 86 ? -9.609 14.438 4.988 1 96.19 86 HIS A O 1
ATOM 704 N N . ALA A 1 87 ? -9.25 15.266 3.014 1 92.12 87 ALA A N 1
ATOM 705 C CA . ALA A 1 87 ? -8.961 16.609 3.521 1 92.12 87 ALA A CA 1
ATOM 706 C C . ALA A 1 87 ? -10.133 17.141 4.344 1 92.12 87 ALA A C 1
ATOM 708 O O . ALA A 1 87 ? -9.938 17.953 5.246 1 92.12 87 ALA A O 1
ATOM 709 N N . ARG A 1 88 ? -11.391 16.625 4.121 1 88.5 88 ARG A N 1
ATOM 710 C CA . ARG A 1 88 ? -12.578 17.109 4.828 1 88.5 88 ARG A CA 1
ATOM 711 C C . ARG A 1 88 ? -12.766 16.375 6.148 1 88.5 88 ARG A C 1
ATOM 713 O O . ARG A 1 88 ? -13.625 16.734 6.953 1 88.5 88 ARG A O 1
ATOM 720 N N . GLU A 1 89 ? -12.156 15.227 6.422 1 83.62 89 GLU A N 1
ATOM 721 C CA . GLU A 1 89 ? -12.281 14.484 7.672 1 83.62 89 GLU A CA 1
ATOM 722 C C . GLU A 1 89 ? -11.688 15.266 8.836 1 83.62 89 GLU A C 1
ATOM 724 O O . GLU A 1 89 ? -12.148 15.148 9.977 1 83.62 89 GLU A O 1
ATOM 729 N N . ASP A 1 90 ? -10.445 15.742 8.703 1 58.88 90 ASP A N 1
ATOM 730 C CA . ASP A 1 90 ? -9.781 16.422 9.812 1 58.88 90 ASP A CA 1
ATOM 731 C C . ASP A 1 90 ? -10.422 17.781 10.086 1 58.88 90 ASP A C 1
ATOM 733 O O . ASP A 1 90 ? -9.875 18.594 10.828 1 58.88 90 ASP A O 1
ATOM 737 N N . ARG A 1 91 ? -11.633 18.031 9.336 1 44.72 91 ARG A N 1
ATOM 738 C CA . ARG A 1 91 ? -12.289 19.281 9.711 1 44.72 91 ARG A CA 1
ATOM 739 C C . ARG A 1 91 ? -13.273 19.062 10.859 1 44.72 91 ARG A C 1
ATOM 741 O O . ARG A 1 91 ? -13.828 17.969 11 1 44.72 91 ARG A O 1
ATOM 748 N N . MET B 1 1 ? 16.312 -5.559 1.768 1 83.31 1 MET B N 1
ATOM 749 C CA . MET B 1 1 ? 15.875 -5.207 0.421 1 83.31 1 MET B CA 1
ATOM 750 C C . MET B 1 1 ? 14.664 -4.285 0.469 1 83.31 1 MET B C 1
ATOM 752 O O . MET B 1 1 ? 13.859 -4.359 1.398 1 83.31 1 MET B O 1
ATOM 756 N N . GLN B 1 2 ? 14.57 -3.375 -0.493 1 88.19 2 GLN B N 1
ATOM 757 C CA . GLN B 1 2 ? 13.453 -2.441 -0.541 1 88.19 2 GLN B CA 1
ATOM 758 C C . GLN B 1 2 ? 12.195 -3.111 -1.098 1 88.19 2 GLN B C 1
ATOM 760 O O . GLN B 1 2 ? 12.273 -3.867 -2.068 1 88.19 2 GLN B O 1
ATOM 765 N N . VAL B 1 3 ? 11.148 -2.857 -0.429 1 94.19 3 VAL B N 1
ATOM 766 C CA . VAL B 1 3 ? 9.867 -3.377 -0.904 1 94.19 3 VAL B CA 1
ATOM 767 C C . VAL B 1 3 ? 9.047 -2.248 -1.521 1 94.19 3 VAL B C 1
ATOM 769 O O . VAL B 1 3 ? 8.867 -1.194 -0.906 1 94.19 3 VAL B O 1
ATOM 772 N N . THR B 1 4 ? 8.695 -2.5 -2.766 1 94.12 4 THR B N 1
ATOM 773 C CA . THR B 1 4 ? 7.844 -1.553 -3.484 1 94.12 4 THR B CA 1
ATOM 774 C C . THR B 1 4 ? 6.48 -2.164 -3.781 1 94.12 4 THR B C 1
ATOM 776 O O . THR B 1 4 ? 6.391 -3.293 -4.27 1 94.12 4 THR B O 1
ATOM 779 N N . TRP B 1 5 ? 5.438 -1.409 -3.393 1 96.62 5 TRP B N 1
ATOM 780 C CA . TRP B 1 5 ? 4.078 -1.787 -3.754 1 96.62 5 TRP B CA 1
ATOM 781 C C . TRP B 1 5 ? 3.684 -1.19 -5.102 1 96.62 5 TRP B C 1
ATOM 783 O O . TRP B 1 5 ? 3.801 0.019 -5.309 1 96.62 5 TRP B O 1
ATOM 793 N N . THR B 1 6 ? 3.258 -2.021 -6.059 1 96.5 6 THR B N 1
ATOM 794 C CA . THR B 1 6 ? 2.752 -1.501 -7.324 1 96.5 6 THR B CA 1
ATOM 795 C C . THR B 1 6 ? 1.342 -0.945 -7.156 1 96.5 6 THR B C 1
ATOM 797 O O . THR B 1 6 ? 0.65 -1.274 -6.188 1 96.5 6 THR B O 1
ATOM 800 N N . SER B 1 7 ? 0.909 -0.088 -8.125 1 95.12 7 SER B N 1
ATOM 801 C CA . SER B 1 7 ? -0.445 0.455 -8.094 1 95.12 7 SER B CA 1
ATOM 802 C C . SER B 1 7 ? -1.486 -0.659 -8.078 1 95.12 7 SER B C 1
ATOM 804 O O . SER B 1 7 ? -2.482 -0.575 -7.355 1 95.12 7 SER B O 1
ATOM 806 N N . LYS B 1 8 ? -1.216 -1.744 -8.797 1 97.12 8 LYS B N 1
ATOM 807 C CA . LYS B 1 8 ? -2.154 -2.859 -8.875 1 97.12 8 LYS B CA 1
ATOM 808 C C . LYS B 1 8 ? -2.24 -3.605 -7.547 1 97.12 8 LYS B C 1
ATOM 810 O O . LYS B 1 8 ? -3.318 -4.051 -7.148 1 97.12 8 LYS B O 1
ATOM 815 N N . SER B 1 9 ? -1.113 -3.744 -6.895 1 98.38 9 SER B N 1
ATOM 816 C CA . SER B 1 9 ? -1.137 -4.445 -5.617 1 98.38 9 SER B CA 1
ATOM 817 C C . SER B 1 9 ? -1.857 -3.627 -4.551 1 98.38 9 SER B C 1
ATOM 819 O O . SER B 1 9 ? -2.516 -4.188 -3.672 1 98.38 9 SER B O 1
ATOM 821 N N . LEU B 1 10 ? -1.679 -2.309 -4.641 1 98.12 10 LEU B N 1
ATOM 822 C CA . LEU B 1 10 ? -2.375 -1.45 -3.688 1 98.12 10 LEU B CA 1
ATOM 823 C C . LEU B 1 10 ? -3.877 -1.443 -3.959 1 98.12 10 LEU B C 1
ATOM 825 O O . LEU B 1 10 ? -4.68 -1.416 -3.025 1 98.12 10 LEU B O 1
ATOM 829 N N . GLU B 1 11 ? -4.25 -1.511 -5.215 1 97.19 11 GLU B N 1
ATOM 830 C CA . GLU B 1 11 ? -5.66 -1.671 -5.559 1 97.19 11 GLU B CA 1
ATOM 831 C C . GLU B 1 11 ? -6.207 -3.002 -5.047 1 97.19 11 GLU B C 1
ATOM 833 O O . GLU B 1 11 ? -7.324 -3.064 -4.535 1 97.19 11 GLU B O 1
ATOM 838 N N . ASP B 1 12 ? -5.43 -4.012 -5.207 1 97.94 12 ASP B N 1
ATOM 839 C CA . ASP B 1 12 ? -5.832 -5.328 -4.715 1 97.94 12 ASP B CA 1
ATOM 840 C C . ASP B 1 12 ? -6.023 -5.309 -3.199 1 97.94 12 ASP B C 1
ATOM 842 O O . ASP B 1 12 ? -7 -5.855 -2.686 1 97.94 12 ASP B O 1
ATOM 846 N N . LEU B 1 13 ? -5.039 -4.746 -2.492 1 98.25 13 LEU B N 1
ATOM 847 C CA . LEU B 1 13 ? -5.109 -4.652 -1.038 1 98.25 13 LEU B CA 1
ATOM 848 C C . LEU B 1 13 ? -6.383 -3.939 -0.6 1 98.25 13 LEU B C 1
ATOM 850 O O . LEU B 1 13 ? -7.086 -4.406 0.3 1 98.25 13 LEU B O 1
ATOM 854 N N . ALA B 1 14 ? -6.652 -2.854 -1.266 1 97.75 14 ALA B N 1
ATOM 855 C CA . ALA B 1 14 ? -7.848 -2.074 -0.956 1 97.75 14 ALA B CA 1
ATOM 856 C C . ALA B 1 14 ? -9.117 -2.883 -1.226 1 97.75 14 ALA B C 1
ATOM 858 O O . ALA B 1 14 ? -10.062 -2.85 -0.434 1 97.75 14 ALA B O 1
ATOM 859 N N . ARG B 1 15 ? -9.133 -3.572 -2.316 1 96 15 ARG B N 1
ATOM 860 C CA . ARG B 1 15 ? -10.289 -4.387 -2.689 1 96 15 ARG B CA 1
ATOM 861 C C . ARG B 1 15 ? -10.523 -5.5 -1.672 1 96 15 ARG B C 1
ATOM 863 O O . ARG B 1 15 ? -11.664 -5.77 -1.29 1 96 15 ARG B O 1
ATOM 870 N N . LEU B 1 16 ? -9.5 -6.18 -1.271 1 96.75 16 LEU B N 1
ATOM 871 C CA . LEU B 1 16 ? -9.609 -7.258 -0.295 1 96.75 16 LEU B CA 1
ATOM 872 C C . LEU B 1 16 ? -10.172 -6.738 1.025 1 96.75 16 LEU B C 1
ATOM 874 O O . LEU B 1 16 ? -11.047 -7.371 1.625 1 96.75 16 LEU B O 1
ATOM 878 N N . HIS B 1 17 ? -9.656 -5.625 1.464 1 97.31 17 HIS B N 1
ATOM 879 C CA . HIS B 1 17 ? -10.18 -4.973 2.662 1 97.31 17 HIS B CA 1
ATOM 880 C C . HIS B 1 17 ? -11.656 -4.629 2.506 1 97.31 17 HIS B C 1
ATOM 882 O O . HIS B 1 17 ? -12.461 -4.934 3.385 1 97.31 17 HIS B O 1
ATOM 888 N N . ALA B 1 18 ? -12.055 -4.027 1.374 1 95.56 18 ALA B N 1
ATOM 889 C CA . ALA B 1 18 ? -13.406 -3.547 1.129 1 95.56 18 ALA B CA 1
ATOM 890 C C . ALA B 1 18 ? -14.406 -4.699 1.118 1 95.56 18 ALA B C 1
ATOM 892 O O . ALA B 1 18 ? -15.562 -4.535 1.521 1 95.56 18 ALA B O 1
ATOM 893 N N . PHE B 1 19 ? -13.977 -5.793 0.631 1 93.81 19 PHE B N 1
ATOM 894 C CA . PHE B 1 19 ? -14.844 -6.969 0.563 1 93.81 19 PHE B CA 1
ATOM 895 C C . PHE B 1 19 ? -15.227 -7.438 1.96 1 93.81 19 PHE B C 1
ATOM 897 O O . PHE B 1 19 ? -16.375 -7.785 2.207 1 93.81 19 PHE B O 1
ATOM 904 N N . LEU B 1 20 ? -14.281 -7.383 2.861 1 94.44 20 LEU B N 1
ATOM 905 C CA . LEU B 1 20 ? -14.469 -7.957 4.191 1 94.44 20 LEU B CA 1
ATOM 906 C C . LEU B 1 20 ? -15.078 -6.934 5.145 1 94.44 20 LEU B C 1
ATOM 908 O O . LEU B 1 20 ? -15.805 -7.301 6.07 1 94.44 20 LEU B O 1
ATOM 912 N N . ARG B 1 21 ? -14.875 -5.719 4.922 1 94.19 21 ARG B N 1
ATOM 913 C CA . ARG B 1 21 ? -15.18 -4.648 5.867 1 94.19 21 ARG B CA 1
ATOM 914 C C . ARG B 1 21 ? -16.656 -4.625 6.211 1 94.19 21 ARG B C 1
ATOM 916 O O . ARG B 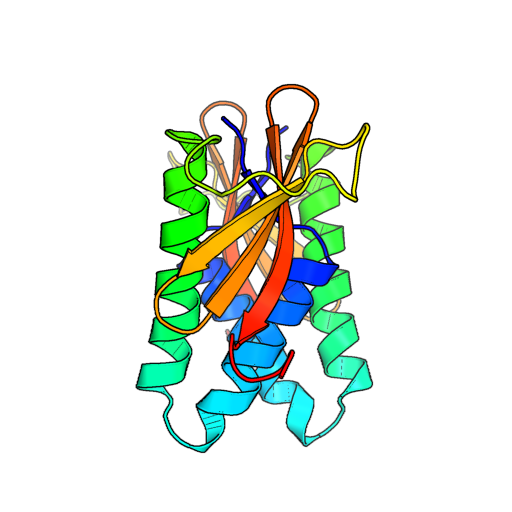1 21 ? -17.031 -4.539 7.387 1 94.19 21 ARG B O 1
ATOM 923 N N . PRO B 1 22 ? -17.594 -4.781 5.188 1 91.56 22 PRO B N 1
ATOM 924 C CA . PRO B 1 22 ? -19.016 -4.695 5.5 1 91.56 22 PRO B CA 1
ATOM 925 C C . PRO B 1 22 ? -19.5 -5.82 6.414 1 91.56 22 PRO B C 1
ATOM 927 O O . PRO B 1 22 ? -20.484 -5.668 7.129 1 91.56 22 PRO B O 1
ATOM 930 N N . VAL B 1 23 ? -18.781 -6.926 6.5 1 93.44 23 VAL B N 1
ATOM 931 C CA . VAL B 1 23 ? -19.219 -8.094 7.254 1 93.44 23 VAL B CA 1
ATOM 932 C C . VAL B 1 23 ? -18.438 -8.188 8.562 1 93.44 23 VAL B C 1
ATOM 934 O O . VAL B 1 23 ? -18.984 -8.578 9.594 1 93.44 23 VAL B O 1
ATOM 937 N N . ASN B 1 24 ? -17.125 -7.742 8.539 1 96.31 24 ASN B N 1
ATOM 938 C CA . ASN B 1 24 ? -16.234 -7.863 9.688 1 96.31 24 ASN B CA 1
ATOM 939 C C . ASN B 1 24 ? -15.078 -6.875 9.609 1 96.31 24 ASN B C 1
ATOM 941 O O . ASN B 1 24 ? -14.047 -7.172 9.016 1 96.31 24 ASN B O 1
ATOM 945 N N . SER B 1 25 ? -15.211 -5.781 10.328 1 94.69 25 SER B N 1
ATOM 946 C CA . SER B 1 25 ? -14.227 -4.703 10.258 1 94.69 25 SER B CA 1
ATOM 947 C C . SER B 1 25 ? -12.891 -5.133 10.852 1 94.69 25 SER B C 1
ATOM 949 O O . SER B 1 25 ? -11.828 -4.723 10.367 1 94.69 25 SER B O 1
ATOM 951 N N . GLN B 1 26 ? -12.945 -5.957 11.867 1 96.31 26 GLN B N 1
ATOM 952 C CA . GLN B 1 26 ? -11.719 -6.438 12.492 1 96.31 26 GLN B CA 1
ATOM 953 C C . GLN B 1 26 ? -10.938 -7.355 11.555 1 96.31 26 GLN B C 1
ATOM 955 O O . GLN B 1 26 ? -9.711 -7.266 11.461 1 96.31 26 GLN B O 1
ATOM 960 N N . ALA B 1 27 ? -11.68 -8.211 10.906 1 95.94 27 ALA B N 1
ATOM 961 C CA . ALA B 1 27 ? -11.055 -9.102 9.93 1 95.94 27 ALA B CA 1
ATOM 962 C C . ALA B 1 27 ? -10.461 -8.32 8.766 1 95.94 27 ALA B C 1
ATOM 964 O O . ALA B 1 27 ? -9.391 -8.672 8.258 1 95.94 27 ALA B O 1
ATOM 965 N N . ALA B 1 28 ? -11.164 -7.246 8.383 1 96.62 28 ALA B N 1
ATOM 966 C CA . ALA B 1 28 ? -10.68 -6.398 7.297 1 96.62 28 ALA B CA 1
ATOM 967 C C . ALA B 1 28 ? -9.359 -5.734 7.668 1 96.62 28 ALA B C 1
ATOM 969 O O . ALA B 1 28 ? -8.422 -5.711 6.863 1 96.62 28 ALA B O 1
ATOM 970 N N . ALA B 1 29 ? -9.273 -5.25 8.867 1 96.12 29 ALA B N 1
ATOM 971 C CA . ALA B 1 29 ? -8.031 -4.645 9.352 1 96.12 29 ALA B CA 1
ATOM 972 C C . ALA B 1 29 ? -6.918 -5.684 9.445 1 96.12 29 ALA B C 1
ATOM 974 O O . ALA B 1 29 ? -5.766 -5.395 9.102 1 96.12 29 ALA B O 1
ATOM 975 N N . ALA B 1 30 ? -7.246 -6.859 9.852 1 96.88 30 ALA B N 1
ATOM 976 C CA . ALA B 1 30 ? -6.273 -7.938 10.008 1 96.88 30 ALA B CA 1
ATOM 977 C C . ALA B 1 30 ? -5.68 -8.344 8.664 1 96.88 30 ALA B C 1
ATOM 979 O O . ALA B 1 30 ? -4.5 -8.688 8.578 1 96.88 30 ALA B O 1
ATOM 980 N N . VAL B 1 31 ? -6.453 -8.289 7.633 1 96.94 31 VAL B N 1
ATOM 981 C CA . VAL B 1 31 ? -5.969 -8.641 6.305 1 96.94 31 VAL B CA 1
ATOM 982 C C . VAL B 1 31 ? -4.859 -7.676 5.887 1 96.94 31 VAL B C 1
ATOM 984 O O . VAL B 1 31 ? -3.801 -8.102 5.422 1 96.94 31 VAL B O 1
ATOM 987 N N . VAL B 1 32 ? -5.07 -6.391 6.074 1 97.94 32 VAL B N 1
ATOM 988 C CA . VAL B 1 32 ? -4.066 -5.395 5.715 1 97.94 32 VAL B CA 1
ATOM 989 C C . VAL B 1 32 ? -2.801 -5.617 6.543 1 97.94 32 VAL B C 1
ATOM 991 O O . VAL B 1 32 ? -1.693 -5.637 6 1 97.94 32 VAL B O 1
ATOM 994 N N . ARG B 1 33 ? -2.977 -5.852 7.77 1 97.44 33 ARG B N 1
ATOM 995 C CA . ARG B 1 33 ? -1.843 -6.055 8.664 1 97.44 33 ARG B CA 1
ATOM 996 C C . ARG B 1 33 ? -1.057 -7.305 8.281 1 97.44 33 ARG B C 1
ATOM 998 O O . ARG B 1 33 ? 0.176 -7.281 8.25 1 97.44 33 ARG B O 1
ATOM 1005 N N . ASN B 1 34 ? -1.748 -8.383 8.039 1 97.75 34 ASN B N 1
ATOM 1006 C CA . ASN B 1 34 ? -1.104 -9.648 7.676 1 97.75 34 ASN B CA 1
ATOM 1007 C C . ASN B 1 34 ? -0.341 -9.531 6.359 1 97.75 34 ASN B C 1
ATOM 1009 O O . ASN B 1 34 ? 0.809 -9.961 6.262 1 97.75 34 ASN B O 1
ATOM 1013 N N . LEU B 1 35 ? -0.991 -8.961 5.395 1 98.06 35 LEU B N 1
ATOM 1014 C CA . LEU B 1 35 ? -0.366 -8.836 4.082 1 98.06 35 LEU B CA 1
ATOM 1015 C C . LEU B 1 35 ? 0.827 -7.883 4.141 1 98.06 35 LEU B C 1
ATOM 1017 O O . LEU B 1 35 ? 1.857 -8.141 3.512 1 98.06 35 LEU B O 1
ATOM 1021 N N . THR B 1 36 ? 0.702 -6.805 4.902 1 97.56 36 THR B N 1
ATOM 1022 C CA . THR B 1 36 ? 1.8 -5.859 5.062 1 97.56 36 THR B CA 1
ATOM 1023 C C . THR B 1 36 ? 2.957 -6.492 5.828 1 97.56 36 THR B C 1
ATOM 1025 O O . THR B 1 36 ? 4.125 -6.258 5.508 1 97.56 36 THR B O 1
ATOM 1028 N N . ALA B 1 37 ? 2.672 -7.297 6.836 1 97.19 37 ALA B N 1
ATOM 1029 C CA . ALA B 1 37 ? 3.707 -8.023 7.562 1 97.19 37 ALA B CA 1
ATOM 1030 C C . ALA B 1 37 ? 4.418 -9.023 6.652 1 97.19 37 ALA B C 1
ATOM 1032 O O . ALA B 1 37 ? 5.637 -9.203 6.746 1 97.19 37 ALA B O 1
ATOM 1033 N N . GLY B 1 38 ? 3.668 -9.703 5.887 1 97.75 38 GLY B N 1
ATOM 1034 C CA . GLY B 1 38 ? 4.262 -10.609 4.914 1 97.75 38 GLY B CA 1
ATOM 1035 C C . GLY B 1 38 ? 5.227 -9.922 3.969 1 97.75 38 GLY B C 1
ATOM 1036 O O . GLY B 1 38 ? 6.328 -10.414 3.725 1 97.75 38 GLY B O 1
ATOM 1037 N N . ALA B 1 39 ? 4.809 -8.758 3.443 1 97.44 39 ALA B N 1
ATOM 1038 C CA . ALA B 1 39 ? 5.676 -7.965 2.57 1 97.44 39 ALA B CA 1
ATOM 1039 C C . ALA B 1 39 ? 6.941 -7.531 3.303 1 97.44 39 ALA B C 1
ATOM 1041 O O . ALA B 1 39 ? 8.031 -7.543 2.727 1 97.44 39 ALA B O 1
ATOM 1042 N N . LYS B 1 40 ? 6.781 -7.133 4.527 1 95.38 40 LYS B N 1
ATOM 1043 C CA . LYS B 1 40 ? 7.922 -6.699 5.332 1 95.38 40 LYS B CA 1
ATOM 1044 C C . LYS B 1 40 ? 8.93 -7.828 5.508 1 95.38 40 LYS B C 1
ATOM 1046 O O . LYS B 1 40 ? 10.141 -7.59 5.523 1 95.38 40 LYS B O 1
ATOM 1051 N N . ARG B 1 41 ? 8.484 -9.031 5.641 1 96.94 41 ARG B N 1
ATOM 1052 C CA . ARG B 1 41 ? 9.375 -10.18 5.781 1 96.94 41 ARG B CA 1
ATOM 1053 C C . ARG B 1 41 ? 10.242 -10.352 4.543 1 96.94 41 ARG B C 1
ATOM 1055 O O . ARG B 1 41 ? 11.375 -10.836 4.633 1 96.94 41 ARG B O 1
ATOM 1062 N N . LEU B 1 42 ? 9.781 -9.906 3.451 1 97.5 42 LEU B N 1
ATOM 1063 C CA . LEU B 1 42 ? 10.5 -10.07 2.195 1 97.5 42 LEU B CA 1
ATOM 1064 C C . LEU B 1 42 ? 11.695 -9.125 2.125 1 97.5 42 LEU B C 1
ATOM 1066 O O . LEU B 1 42 ? 12.609 -9.32 1.318 1 97.5 42 LEU B O 1
ATOM 1070 N N . GLU B 1 43 ? 11.609 -8.055 2.928 1 94 43 GLU B N 1
ATOM 1071 C CA . GLU B 1 43 ? 12.766 -7.16 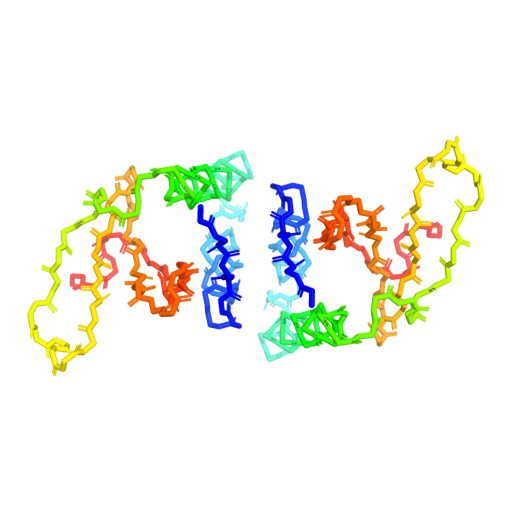3 1 94 43 GLU B CA 1
ATOM 1072 C C . GLU B 1 43 ? 14.016 -7.906 3.453 1 94 43 GLU B C 1
ATOM 1074 O O . GLU B 1 43 ? 15.117 -7.621 2.986 1 94 43 GLU B O 1
ATOM 1079 N N . ARG B 1 44 ? 13.789 -8.875 4.285 1 95.06 44 ARG B N 1
ATOM 1080 C CA . ARG B 1 44 ? 14.898 -9.617 4.859 1 95.06 44 ARG B CA 1
ATOM 1081 C C . ARG B 1 44 ? 15.062 -10.969 4.18 1 95.06 44 ARG B C 1
ATOM 1083 O O . ARG B 1 44 ? 16.188 -11.469 4.027 1 95.06 44 ARG B O 1
ATOM 1090 N N . PHE B 1 45 ? 13.984 -11.531 3.742 1 97.38 45 PHE B N 1
ATOM 1091 C CA . PHE B 1 45 ? 13.984 -12.867 3.146 1 97.38 45 PHE B CA 1
ATOM 1092 C C . PHE B 1 45 ? 13.289 -12.852 1.792 1 97.38 45 PHE B C 1
ATOM 1094 O O . PHE B 1 45 ? 12.25 -13.492 1.616 1 97.38 45 PHE B O 1
ATOM 1101 N N . PRO B 1 46 ? 13.914 -12.266 0.791 1 97.56 46 PRO B N 1
ATOM 1102 C CA . PRO B 1 46 ? 13.258 -12.102 -0.51 1 97.56 46 PRO B CA 1
ATOM 1103 C C . PRO B 1 46 ? 12.992 -13.43 -1.214 1 97.56 46 PRO B C 1
ATOM 1105 O O . PRO B 1 46 ? 12.156 -13.492 -2.117 1 97.56 46 PRO B O 1
ATOM 1108 N N . GLN B 1 47 ? 13.656 -14.547 -0.787 1 97.38 47 GLN B N 1
ATOM 1109 C CA . GLN B 1 47 ? 13.531 -15.836 -1.456 1 97.38 47 GLN B CA 1
ATOM 1110 C C . GLN B 1 47 ? 12.539 -16.734 -0.727 1 97.38 47 GLN B C 1
ATOM 1112 O O . GLN B 1 47 ? 12.469 -17.938 -0.996 1 97.38 47 GLN B O 1
ATOM 1117 N N . LEU B 1 48 ? 11.781 -16.141 0.172 1 98 48 LEU B N 1
ATOM 1118 C CA . LEU B 1 48 ? 10.836 -16.906 0.986 1 98 48 LEU B CA 1
ATOM 1119 C C . LEU B 1 48 ? 9.766 -17.547 0.116 1 98 48 LEU B C 1
ATOM 1121 O O . LEU B 1 48 ? 9.289 -18.641 0.423 1 98 48 LEU B O 1
ATOM 1125 N N . GLY B 1 49 ? 9.328 -16.812 -0.885 1 98.56 49 GLY B N 1
ATOM 1126 C CA . GLY B 1 49 ? 8.273 -17.312 -1.744 1 98.56 49 GLY B CA 1
ATOM 1127 C C . GLY B 1 49 ? 8.75 -18.344 -2.75 1 98.56 49 GLY B C 1
ATOM 1128 O O . GLY B 1 49 ? 9.961 -18.469 -2.979 1 98.56 49 GLY B O 1
ATOM 1129 N N . THR B 1 50 ? 7.793 -19.016 -3.326 1 98.44 50 THR B N 1
ATOM 1130 C CA . THR B 1 50 ? 8.078 -20.031 -4.34 1 98.44 50 THR B CA 1
ATOM 1131 C C . THR B 1 50 ? 8.227 -19.391 -5.715 1 98.44 50 THR B C 1
ATOM 1133 O O . THR B 1 50 ? 7.344 -18.656 -6.172 1 98.44 50 THR B O 1
ATOM 1136 N N . ALA B 1 51 ? 9.312 -19.672 -6.355 1 98.56 51 ALA B N 1
ATOM 1137 C CA . ALA B 1 51 ? 9.547 -19.172 -7.703 1 98.56 51 ALA B CA 1
ATOM 1138 C C . ALA B 1 51 ? 8.555 -19.766 -8.695 1 98.56 51 ALA B C 1
ATOM 1140 O O . ALA B 1 51 ? 8.234 -20.953 -8.617 1 98.56 51 ALA B O 1
ATOM 1141 N N . LEU B 1 52 ? 8.102 -18.906 -9.602 1 98.56 52 LEU B N 1
ATOM 1142 C CA . LEU B 1 52 ? 7.199 -19.328 -10.672 1 98.56 52 LEU B CA 1
ATOM 1143 C C . LEU B 1 52 ? 7.906 -19.297 -12.023 1 98.56 52 LEU B C 1
ATOM 1145 O O . LEU B 1 52 ? 7.945 -18.266 -12.68 1 98.56 52 LEU B O 1
ATOM 1149 N N . PRO B 1 53 ? 8.375 -20.375 -12.555 1 97.94 53 PRO B N 1
ATOM 1150 C CA . PRO B 1 53 ? 9.211 -20.438 -13.758 1 97.94 53 PRO B CA 1
ATOM 1151 C C . PRO B 1 53 ? 8.484 -19.969 -15.016 1 97.94 53 PRO B C 1
ATOM 1153 O O . PRO B 1 53 ? 9.125 -19.594 -16 1 97.94 53 PRO B O 1
ATOM 1156 N N . GLU B 1 54 ? 7.191 -19.938 -15.023 1 98 54 GLU B N 1
ATOM 1157 C CA . GLU B 1 54 ? 6.41 -19.547 -16.188 1 98 54 GLU B CA 1
ATOM 1158 C C . GLU B 1 54 ? 6.633 -18.078 -16.531 1 98 54 GLU B C 1
ATOM 1160 O O . GLU B 1 54 ? 6.293 -17.625 -17.625 1 98 54 GLU B O 1
ATOM 1165 N N . PHE B 1 55 ? 7.223 -17.359 -1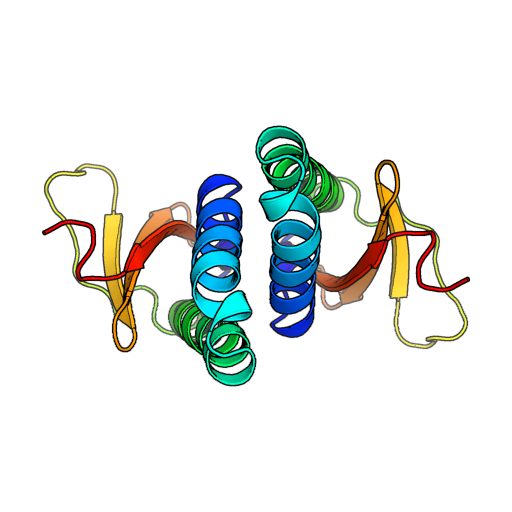5.625 1 98.25 55 PHE B N 1
ATOM 1166 C CA . PHE B 1 55 ? 7.43 -15.938 -15.852 1 98.25 55 PHE B CA 1
ATOM 1167 C C . PHE B 1 55 ? 8.875 -15.656 -16.25 1 98.25 55 PHE B C 1
ATOM 1169 O O . PHE B 1 55 ? 9.258 -14.508 -16.453 1 98.25 55 PHE B O 1
ATOM 1176 N N . ALA B 1 56 ? 9.594 -16.75 -16.453 1 97.44 56 ALA B N 1
ATOM 1177 C CA . ALA B 1 56 ? 10.969 -16.547 -16.891 1 97.44 56 ALA B CA 1
ATOM 1178 C C . ALA B 1 56 ? 11.031 -15.68 -18.141 1 97.44 56 ALA B C 1
ATOM 1180 O O . ALA B 1 56 ? 10.188 -15.805 -19.031 1 97.44 56 ALA B O 1
ATOM 1181 N N . PRO B 1 57 ? 12.008 -14.68 -18.203 1 97.56 57 PRO B N 1
ATOM 1182 C CA . PRO B 1 57 ? 13.188 -14.578 -17.344 1 97.56 57 PRO B CA 1
ATOM 1183 C C . PRO B 1 57 ? 12.938 -13.719 -16.109 1 97.56 57 PRO B C 1
ATOM 1185 O O . PRO B 1 57 ? 13.852 -13.484 -15.312 1 97.56 57 PRO B O 1
ATOM 1188 N N . ARG B 1 58 ? 11.719 -13.305 -15.93 1 98.19 58 ARG B N 1
ATOM 1189 C CA . ARG B 1 58 ? 11.391 -12.578 -14.711 1 98.19 58 ARG B CA 1
ATOM 1190 C C . ARG B 1 58 ? 11.398 -13.516 -13.5 1 98.19 58 ARG B C 1
ATOM 1192 O O . ARG B 1 58 ? 10.945 -14.656 -13.586 1 98.19 58 ARG B O 1
ATOM 1199 N N . ASP B 1 59 ? 12.008 -13.008 -12.352 1 98.5 59 ASP B N 1
ATOM 1200 C CA . ASP B 1 59 ? 11.945 -13.773 -11.109 1 98.5 59 ASP B CA 1
ATOM 1201 C C . ASP B 1 59 ? 10.68 -13.445 -10.328 1 98.5 59 ASP B C 1
ATOM 1203 O O . ASP B 1 59 ? 10.727 -12.703 -9.344 1 98.5 59 ASP B O 1
ATOM 1207 N N . VAL B 1 60 ? 9.594 -14.047 -10.797 1 98.81 60 VAL B N 1
ATOM 1208 C CA . VAL B 1 60 ? 8.305 -13.891 -10.133 1 98.81 60 VAL B CA 1
ATOM 1209 C C . VAL B 1 60 ? 8.07 -15.047 -9.164 1 98.81 60 VAL B C 1
ATOM 1211 O O . VAL B 1 60 ? 8.359 -16.203 -9.492 1 98.81 60 VAL B O 1
ATOM 1214 N N . ARG B 1 61 ? 7.547 -14.656 -7.945 1 98.81 61 ARG B N 1
ATOM 1215 C CA . ARG B 1 61 ? 7.402 -15.633 -6.875 1 98.81 61 ARG B CA 1
ATOM 1216 C C . ARG B 1 61 ? 6.043 -15.5 -6.191 1 98.81 61 ARG B C 1
ATOM 1218 O O . ARG B 1 61 ? 5.391 -14.461 -6.293 1 98.81 61 ARG B O 1
ATOM 1225 N N . ARG B 1 62 ? 5.617 -16.562 -5.598 1 98.38 62 ARG B N 1
ATOM 1226 C CA . ARG B 1 62 ? 4.371 -16.578 -4.836 1 98.38 62 ARG B CA 1
ATOM 1227 C C . ARG B 1 62 ? 4.633 -16.828 -3.355 1 98.38 62 ARG B C 1
ATOM 1229 O O . ARG B 1 62 ? 5.441 -17.688 -2.996 1 98.38 62 ARG B O 1
ATOM 1236 N N . LEU B 1 63 ? 4.039 -16.031 -2.502 1 98.31 63 LEU B N 1
ATOM 1237 C CA . LEU B 1 63 ? 4.047 -16.188 -1.054 1 98.31 63 LEU B CA 1
ATOM 1238 C C . LEU B 1 63 ? 2.629 -16.344 -0.517 1 98.31 63 LEU B C 1
ATOM 1240 O O . LEU B 1 63 ? 1.748 -15.547 -0.832 1 98.31 63 LEU B O 1
ATOM 1244 N N . ILE B 1 64 ? 2.406 -17.422 0.233 1 97.88 64 ILE B N 1
ATOM 1245 C CA . ILE B 1 64 ? 1.105 -17.625 0.862 1 97.88 64 ILE B CA 1
ATOM 1246 C C . ILE B 1 64 ? 1.094 -16.984 2.244 1 97.88 64 ILE B C 1
ATOM 1248 O O . ILE B 1 64 ? 1.986 -17.219 3.059 1 97.88 64 ILE B O 1
ATOM 1252 N N . ILE B 1 65 ? 0.118 -16.125 2.5 1 97.44 65 ILE B N 1
ATOM 1253 C CA . ILE B 1 65 ? -0.08 -15.445 3.773 1 97.44 65 ILE B CA 1
ATOM 1254 C C . ILE B 1 65 ? -1.483 -15.734 4.301 1 97.44 65 ILE B C 1
ATOM 1256 O O . ILE B 1 65 ? -2.455 -15.094 3.883 1 97.44 65 ILE B O 1
ATOM 1260 N N . VAL B 1 66 ? -1.562 -16.609 5.266 1 95.56 66 VAL B N 1
ATOM 1261 C CA . VAL B 1 66 ? -2.844 -17.047 5.801 1 95.56 66 VAL B CA 1
ATOM 1262 C C . VAL B 1 66 ? -3.715 -17.594 4.668 1 95.56 66 VAL B C 1
ATOM 1264 O O . VAL B 1 66 ? -3.43 -18.656 4.113 1 95.56 66 VAL B O 1
ATOM 1267 N N . ASP B 1 67 ? -4.707 -16.828 4.223 1 95.56 67 ASP B N 1
ATOM 1268 C CA . ASP B 1 67 ? -5.633 -17.281 3.191 1 95.56 67 ASP B CA 1
ATOM 1269 C C . ASP B 1 67 ? -5.422 -16.5 1.888 1 95.56 67 ASP B C 1
ATOM 1271 O O . ASP B 1 67 ? -6.266 -16.562 0.99 1 95.56 67 ASP B O 1
ATOM 1275 N N . TYR B 1 68 ? -4.277 -15.914 1.747 1 97.88 68 TYR B N 1
ATOM 1276 C CA . TYR B 1 68 ? -4.062 -15.055 0.589 1 97.88 68 TYR B CA 1
ATOM 1277 C C . TYR B 1 68 ? -2.771 -15.43 -0.134 1 97.88 68 TYR B C 1
ATOM 1279 O O . TYR B 1 68 ? -1.826 -15.922 0.486 1 97.88 68 TYR B O 1
ATOM 1287 N N . GLU B 1 69 ? -2.771 -15.148 -1.403 1 97.94 69 GLU B N 1
ATOM 1288 C CA . GLU B 1 69 ? -1.561 -15.273 -2.209 1 97.94 69 GLU B CA 1
ATOM 1289 C C . GLU B 1 69 ? -1.006 -13.906 -2.586 1 97.94 69 GLU B C 1
ATOM 1291 O O . GLU B 1 69 ? -1.751 -13.023 -3.027 1 97.94 69 GLU B O 1
ATOM 1296 N N . MET B 1 70 ? 0.217 -13.688 -2.318 1 98.75 70 MET B N 1
ATOM 1297 C CA . MET B 1 70 ? 0.974 -12.523 -2.77 1 98.75 70 MET B CA 1
ATOM 1298 C C . MET B 1 70 ? 1.93 -12.898 -3.896 1 98.75 70 MET B C 1
ATOM 1300 O O . MET B 1 70 ? 2.764 -13.789 -3.738 1 98.75 70 MET B O 1
ATOM 1304 N N . ARG B 1 71 ? 1.767 -12.266 -5.027 1 98.69 71 ARG B N 1
ATOM 1305 C CA . ARG B 1 71 ? 2.703 -12.375 -6.141 1 98.69 71 ARG B CA 1
ATOM 1306 C C . ARG B 1 71 ? 3.695 -11.219 -6.141 1 98.69 71 ARG B C 1
ATOM 1308 O O . ARG B 1 71 ? 3.297 -10.055 -6.055 1 98.69 71 ARG B O 1
ATOM 1315 N N . TYR B 1 72 ? 4.98 -11.539 -6.223 1 98.75 72 TYR B N 1
ATOM 1316 C CA . TYR B 1 72 ? 5.98 -10.477 -6.23 1 98.75 72 TYR B CA 1
ATOM 1317 C C . TYR B 1 72 ? 7.145 -10.828 -7.152 1 98.75 72 TYR B C 1
ATOM 1319 O O . TYR B 1 72 ? 7.309 -11.992 -7.539 1 98.75 72 TYR B O 1
ATOM 1327 N N . GLU B 1 73 ? 7.895 -9.828 -7.555 1 98.81 73 GLU B N 1
ATOM 1328 C CA . GLU B 1 73 ? 9.039 -9.969 -8.453 1 98.81 73 GLU B CA 1
ATOM 1329 C C . GLU B 1 73 ? 10.32 -9.477 -7.789 1 98.81 73 GLU B C 1
ATOM 1331 O O . GLU B 1 73 ? 10.328 -8.438 -7.129 1 98.81 73 GLU B O 1
ATOM 1336 N N . LEU B 1 74 ? 11.352 -10.312 -7.879 1 98.25 74 LEU B N 1
ATOM 1337 C CA . LEU B 1 74 ? 12.695 -9.836 -7.547 1 98.25 74 LEU B CA 1
ATOM 1338 C C . LEU B 1 74 ? 13.367 -9.219 -8.766 1 98.25 74 LEU B C 1
ATOM 1340 O O . LEU B 1 74 ? 13.516 -9.875 -9.797 1 98.25 74 LEU B O 1
ATOM 1344 N N . LYS B 1 75 ? 13.602 -7.891 -8.633 1 96.38 75 LYS B N 1
ATOM 1345 C CA . LYS B 1 75 ? 14.25 -7.176 -9.727 1 96.38 75 LYS B CA 1
ATOM 1346 C C . LYS B 1 75 ? 15.156 -6.066 -9.203 1 96.38 75 LYS B C 1
ATOM 1348 O O . LYS B 1 75 ? 14.758 -5.289 -8.336 1 96.38 75 LYS B O 1
ATOM 1353 N N . ASP B 1 76 ? 16.438 -5.977 -9.781 1 91.94 76 ASP B N 1
ATOM 1354 C CA . ASP B 1 76 ? 17.375 -4.902 -9.453 1 91.94 76 ASP B CA 1
ATOM 1355 C C . ASP B 1 76 ? 17.547 -4.754 -7.945 1 91.94 76 ASP B C 1
ATOM 1357 O O . ASP B 1 76 ? 17.469 -3.648 -7.41 1 91.94 76 ASP B O 1
ATOM 1361 N N . ASP B 1 77 ? 17.609 -5.848 -7.188 1 89.81 77 ASP B N 1
ATOM 1362 C CA . ASP B 1 77 ? 17.844 -5.902 -5.746 1 89.81 77 ASP B CA 1
ATOM 1363 C C . ASP B 1 77 ? 16.672 -5.273 -4.984 1 89.81 77 ASP B C 1
ATOM 1365 O O . ASP B 1 77 ? 16.875 -4.566 -3.996 1 89.81 77 ASP B O 1
ATOM 1369 N N . ALA B 1 78 ? 15.539 -5.367 -5.543 1 94.25 78 ALA B N 1
ATOM 1370 C CA . ALA B 1 78 ? 14.32 -4.887 -4.906 1 94.25 78 ALA B CA 1
ATOM 1371 C C . ALA B 1 78 ? 13.188 -5.895 -5.062 1 94.25 78 ALA B C 1
ATOM 1373 O O . ALA B 1 78 ? 13.258 -6.797 -5.902 1 94.25 78 ALA B O 1
ATOM 1374 N N . VAL B 1 79 ? 12.242 -5.793 -4.121 1 97.56 79 VAL B N 1
ATOM 1375 C CA . VAL B 1 79 ? 11.023 -6.594 -4.164 1 97.56 79 VAL B CA 1
ATOM 1376 C C . VAL B 1 79 ? 9.859 -5.742 -4.664 1 97.56 79 VAL B C 1
ATOM 1378 O O . VAL B 1 79 ? 9.586 -4.676 -4.109 1 97.56 79 VAL B O 1
ATOM 1381 N N . PHE B 1 80 ? 9.211 -6.188 -5.754 1 97.81 80 PHE B N 1
ATOM 1382 C CA . PHE B 1 80 ? 7.996 -5.547 -6.246 1 97.81 80 PHE B CA 1
ATOM 1383 C C . PHE B 1 80 ? 6.773 -6.41 -5.965 1 97.81 80 PHE B C 1
ATOM 1385 O O . PHE B 1 80 ? 6.66 -7.523 -6.484 1 97.81 80 PHE B O 1
ATOM 1392 N N . ILE B 1 81 ? 5.91 -5.898 -5.039 1 98.5 81 ILE B N 1
ATOM 1393 C CA . ILE B 1 81 ? 4.633 -6.578 -4.855 1 98.5 81 ILE B CA 1
ATOM 1394 C C . ILE B 1 81 ? 3.738 -6.328 -6.066 1 98.5 81 ILE B C 1
ATOM 1396 O O . ILE B 1 81 ? 3.432 -5.18 -6.391 1 98.5 81 ILE B O 1
ATOM 1400 N N . LEU B 1 82 ? 3.348 -7.41 -6.738 1 98.62 82 LEU B N 1
ATOM 1401 C CA . LEU B 1 82 ? 2.686 -7.277 -8.031 1 98.62 82 LEU B CA 1
ATOM 1402 C C . LEU B 1 82 ? 1.171 -7.375 -7.879 1 98.62 82 LEU B C 1
ATOM 1404 O O . LEU B 1 82 ? 0.433 -6.566 -8.445 1 98.62 82 LEU B O 1
ATOM 1408 N N . ARG B 1 83 ? 0.719 -8.398 -7.141 1 98.44 83 ARG B N 1
ATOM 1409 C CA . ARG B 1 83 ? -0.706 -8.68 -7 1 98.44 83 ARG B CA 1
ATOM 1410 C C . ARG B 1 83 ? -0.996 -9.383 -5.68 1 98.44 83 ARG B C 1
ATOM 1412 O O . ARG B 1 83 ? -0.114 -10.023 -5.102 1 98.44 83 ARG B O 1
ATOM 1419 N N . LEU B 1 84 ? -2.211 -9.227 -5.238 1 98.38 84 LEU B N 1
ATOM 1420 C CA . LEU B 1 84 ? -2.758 -9.898 -4.062 1 98.38 84 LEU B CA 1
ATOM 1421 C C . LEU B 1 84 ? -4.145 -10.461 -4.355 1 98.38 84 LEU B C 1
ATOM 1423 O O . LEU B 1 84 ? -4.965 -9.805 -5 1 98.38 84 LEU B O 1
ATOM 1427 N N . TRP B 1 85 ? -4.41 -11.703 -4.004 1 97.12 85 TRP B N 1
ATOM 1428 C CA . TRP B 1 85 ? -5.77 -12.219 -4.078 1 97.12 85 TRP B CA 1
ATOM 1429 C C . TRP B 1 85 ? -6.004 -13.305 -3.029 1 97.12 85 TRP B C 1
ATOM 1431 O O . TRP B 1 85 ? -5.051 -13.859 -2.48 1 97.12 85 TRP B O 1
ATOM 1441 N N . HIS B 1 86 ? -7.254 -13.445 -2.629 1 96.19 86 HIS B N 1
ATOM 1442 C CA . HIS B 1 86 ? -7.633 -14.562 -1.771 1 96.19 86 HIS B CA 1
ATOM 1443 C C . HIS B 1 86 ? -7.367 -15.898 -2.455 1 96.19 86 HIS B C 1
ATOM 1445 O O . HIS B 1 86 ? -7.652 -16.062 -3.645 1 96.19 86 HIS B O 1
ATOM 1451 N N . ALA B 1 87 ? -6.844 -16.781 -1.763 1 92.06 87 ALA B N 1
ATOM 1452 C CA . ALA B 1 87 ? -6.414 -18.047 -2.326 1 92.06 87 ALA B CA 1
ATOM 1453 C C . ALA B 1 87 ? -7.59 -18.797 -2.949 1 92.06 87 ALA B C 1
ATOM 1455 O O . ALA B 1 87 ? -7.406 -19.594 -3.875 1 92.06 87 ALA B O 1
ATOM 1456 N N . ARG B 1 88 ? -8.852 -18.5 -2.521 1 88.25 88 ARG B N 1
ATOM 1457 C CA . ARG B 1 88 ? -10.031 -19.203 -3.031 1 88.25 88 ARG B CA 1
ATOM 1458 C C . ARG B 1 88 ? -10.562 -18.516 -4.289 1 88.25 88 ARG B C 1
ATOM 1460 O O . ARG B 1 88 ? -11.469 -19.031 -4.945 1 88.25 88 ARG B O 1
ATOM 1467 N N . GLU B 1 89 ? -10.234 -17.297 -4.656 1 82.69 89 GLU B N 1
ATOM 1468 C CA . GLU B 1 89 ? -10.695 -16.609 -5.859 1 82.69 89 GLU B CA 1
ATOM 1469 C C . GLU B 1 89 ? -10.18 -17.297 -7.121 1 82.69 89 GLU B C 1
ATOM 1471 O O . GLU B 1 89 ? -10.844 -17.266 -8.164 1 82.69 89 GLU B O 1
ATOM 1476 N N . ASP B 1 90 ? -8.859 -17.578 -7.211 1 58.28 90 ASP B N 1
ATOM 1477 C CA . ASP B 1 90 ? -8.273 -18.172 -8.414 1 58.28 90 ASP B CA 1
ATOM 1478 C C . ASP B 1 90 ? -8.734 -19.625 -8.594 1 58.28 90 ASP B C 1
ATOM 1480 O O . ASP B 1 90 ? -8.18 -20.359 -9.406 1 58.28 90 ASP B O 1
ATOM 1484 N N . ARG B 1 91 ? -9.758 -20.031 -7.672 1 44.03 91 ARG B N 1
ATOM 1485 C CA . ARG B 1 91 ? -10.242 -21.375 -7.961 1 44.03 91 ARG B CA 1
ATOM 1486 C C . ARG B 1 91 ? -11.398 -21.344 -8.961 1 44.03 91 ARG B C 1
ATOM 1488 O O . ARG B 1 91 ? -12.141 -20.359 -9.016 1 44.03 91 ARG B O 1
#